Protein AF-A0A538P2D7-F1 (afdb_monomer_lite)

Sequence (102 aa):
MKDLTQGSVTRHLLHMSAFLAASMVVQTLYLLADLYWVGRLGKEAIAAVGLAGNMTMIVLALTQMLAVGTTTLISQAAGRKDQSRAELVFNQSFASALSHSQ

Radius of gyration: 20.5 Å; chains: 1; bounding box: 47×25×53 Å

Foldseek 3Di:
DDDCPPDPVVVVVVVVVVVVVVVVVVVVVVVVVVLVVQCVVDPVSNVVVVVVVVVVVVVVVVVVCLVVVLVVVLVVCVVVVVVVVNVVSVVVSVVVVVVVVD

Secondary structure (DSSP, 8-state):
---TTSS-HHHHHHHHHHHHHHHHHHHHHHHHHHHHHHHTT-HHHHHHHHHHHHHHHHHHHHHHHHHHHHHHHHHHHHHTT-HHHHHHHHHHHHHHHHHT--

Structure (mmCIF, N/CA/C/O backbone):
data_AF-A0A538P2D7-F1
#
_entry.id   AF-A0A538P2D7-F1
#
loop_
_atom_site.group_PDB
_atom_site.id
_atom_site.type_symbol
_atom_site.label_atom_id
_atom_site.label_alt_id
_atom_site.label_comp_id
_atom_site.label_asym_id
_atom_site.label_entity_id
_atom_site.label_seq_id
_atom_site.pdbx_PDB_ins_code
_atom_site.Cartn_x
_atom_site.Cartn_y
_atom_site.Cartn_z
_atom_site.occupancy
_atom_site.B_iso_or_equiv
_atom_site.auth_seq_id
_atom_site.auth_comp_id
_atom_site.auth_asym_id
_atom_site.auth_atom_id
_atom_site.pdbx_PDB_model_num
ATOM 1 N N . MET A 1 1 ? 10.610 -16.823 -28.458 1.00 45.47 1 MET A N 1
ATOM 2 C CA . MET A 1 1 ? 9.916 -15.645 -27.893 1.00 45.47 1 MET A CA 1
ATOM 3 C C . MET A 1 1 ? 8.536 -15.618 -28.526 1.00 45.47 1 MET A C 1
ATOM 5 O O . MET A 1 1 ? 8.460 -15.674 -29.744 1.00 45.47 1 MET A O 1
ATOM 9 N N . LYS A 1 2 ? 7.475 -15.744 -27.723 1.00 42.47 2 LYS A N 1
ATOM 10 C CA . LYS A 1 2 ? 6.100 -15.948 -28.206 1.00 42.47 2 LYS A CA 1
ATOM 11 C C . LYS A 1 2 ? 5.559 -14.597 -28.678 1.00 42.47 2 LYS A C 1
ATOM 13 O O . LYS A 1 2 ? 5.530 -13.660 -27.888 1.00 42.47 2 LYS A O 1
ATOM 18 N N . ASP A 1 3 ? 5.226 -14.502 -29.957 1.00 44.72 3 ASP A N 1
ATOM 19 C CA . ASP A 1 3 ? 4.760 -13.276 -30.598 1.00 44.72 3 ASP A CA 1
ATOM 20 C C . ASP A 1 3 ? 3.378 -12.885 -30.047 1.00 44.72 3 ASP A C 1
ATOM 22 O O . ASP A 1 3 ? 2.431 -13.671 -30.098 1.00 44.72 3 ASP A O 1
ATOM 26 N N . LEU A 1 4 ? 3.282 -11.698 -29.446 1.00 55.22 4 LEU A N 1
ATOM 27 C CA . LEU A 1 4 ? 2.094 -11.209 -28.734 1.00 55.22 4 LEU A CA 1
ATOM 28 C C . LEU A 1 4 ? 1.101 -10.486 -29.661 1.00 55.22 4 LEU A C 1
ATOM 30 O O . LEU A 1 4 ? 0.123 -9.922 -29.180 1.00 55.22 4 LEU A O 1
ATOM 34 N N . THR A 1 5 ? 1.334 -10.498 -30.977 1.00 58.69 5 THR A N 1
ATOM 35 C CA . THR A 1 5 ? 0.472 -9.841 -31.979 1.00 58.69 5 THR A CA 1
ATOM 36 C C . THR A 1 5 ? -0.433 -10.797 -32.762 1.00 58.69 5 THR A C 1
ATOM 38 O O . THR A 1 5 ? -1.295 -10.346 -33.513 1.00 58.69 5 THR A O 1
ATOM 41 N N . GLN A 1 6 ? -0.302 -12.112 -32.566 1.00 47.19 6 GLN A N 1
ATOM 42 C CA . GLN A 1 6 ? -1.080 -13.135 -33.276 1.00 47.19 6 GLN A CA 1
ATOM 43 C C . GLN A 1 6 ? -1.825 -14.023 -32.260 1.00 47.19 6 GLN A C 1
ATOM 45 O O . GLN A 1 6 ? -1.312 -15.033 -31.784 1.00 47.19 6 GLN A O 1
ATOM 50 N N . GLY A 1 7 ? -3.039 -13.607 -31.882 1.00 60.81 7 GLY A N 1
ATOM 51 C CA . GLY A 1 7 ? -3.921 -14.286 -30.916 1.00 60.81 7 GLY A CA 1
ATOM 52 C C . GLY A 1 7 ? -4.710 -13.284 -30.066 1.00 60.81 7 GLY A C 1
ATOM 53 O O . GLY A 1 7 ? -4.302 -12.134 -29.964 1.00 60.81 7 GLY A O 1
ATOM 54 N N . SER A 1 8 ? -5.854 -13.669 -29.477 1.00 60.16 8 SER A N 1
ATOM 55 C CA . SER A 1 8 ? -6.778 -12.733 -28.802 1.00 60.16 8 SER A CA 1
ATOM 56 C C . SER A 1 8 ? -6.187 -12.120 -27.519 1.00 60.16 8 SER A C 1
ATOM 58 O O . SER A 1 8 ? -6.537 -12.523 -26.403 1.00 60.16 8 SER A O 1
ATOM 60 N N . VAL A 1 9 ? -5.310 -11.127 -27.674 1.00 64.88 9 VAL A N 1
ATOM 61 C CA . VAL A 1 9 ? -4.757 -10.274 -26.611 1.00 64.88 9 VAL A CA 1
ATOM 62 C C . VAL A 1 9 ? -5.882 -9.783 -25.709 1.00 64.88 9 VAL A C 1
ATOM 64 O O . VAL A 1 9 ? -5.789 -9.886 -24.491 1.00 64.88 9 VAL A O 1
ATOM 67 N N . THR A 1 10 ? -7.002 -9.384 -26.312 1.00 69.19 10 THR A N 1
ATOM 68 C CA . THR A 1 10 ? -8.222 -8.943 -25.636 1.00 69.19 10 THR A CA 1
ATOM 69 C C . THR A 1 10 ? -8.746 -9.948 -24.618 1.00 69.19 10 THR A C 1
ATOM 71 O O . THR A 1 10 ? -9.095 -9.531 -23.524 1.00 69.19 10 THR A O 1
ATOM 74 N N . ARG A 1 11 ? -8.760 -11.260 -24.897 1.00 71.00 11 ARG A N 1
ATOM 75 C CA . ARG A 1 11 ? -9.276 -12.264 -23.943 1.00 71.00 11 ARG A CA 1
ATOM 76 C C . ARG A 1 11 ? -8.348 -12.449 -22.742 1.00 71.00 11 ARG A C 1
ATOM 78 O O . ARG A 1 11 ? -8.825 -12.641 -21.627 1.00 71.00 11 ARG A O 1
ATOM 85 N N . HIS A 1 12 ? -7.037 -12.405 -22.970 1.00 72.81 12 HIS A N 1
ATOM 86 C CA . HIS A 1 12 ? -6.050 -12.559 -21.902 1.00 72.81 12 HIS A CA 1
ATOM 87 C C . HIS A 1 12 ? -6.010 -11.317 -21.007 1.00 72.81 12 HIS A C 1
ATOM 89 O O . HIS A 1 12 ? -6.041 -11.440 -19.785 1.00 72.81 12 HIS A O 1
ATOM 95 N N . LEU A 1 13 ? -6.060 -10.129 -21.619 1.00 79.44 13 LEU A N 1
ATOM 96 C CA . LEU A 1 13 ? -6.217 -8.858 -20.916 1.00 79.44 13 LEU A CA 1
ATOM 97 C C . LEU A 1 13 ? -7.513 -8.831 -20.107 1.00 79.44 13 LEU A C 1
ATOM 99 O O . LEU A 1 13 ? -7.464 -8.529 -18.923 1.00 79.44 13 LEU A O 1
ATOM 103 N N . LEU A 1 14 ? -8.650 -9.227 -20.694 1.00 82.25 14 LEU A N 1
ATOM 104 C CA . LEU A 1 14 ? -9.932 -9.226 -19.985 1.00 82.25 14 LEU A CA 1
ATOM 105 C C . LEU A 1 14 ? -9.918 -10.166 -18.775 1.00 82.25 14 LEU A C 1
ATOM 107 O O . LEU A 1 14 ? -10.422 -9.802 -17.719 1.00 82.25 14 LEU A O 1
ATOM 111 N N . HIS A 1 15 ? -9.323 -11.357 -18.906 1.00 85.19 15 HIS A N 1
ATOM 112 C CA . HIS A 1 15 ? -9.196 -12.299 -17.792 1.00 85.19 15 HIS A CA 1
ATOM 113 C C . HIS A 1 15 ? -8.302 -11.730 -16.684 1.00 85.19 15 HIS A C 1
ATOM 115 O O . HIS A 1 15 ? -8.678 -11.769 -15.515 1.00 85.19 15 HIS A O 1
ATOM 121 N N . MET A 1 16 ? -7.138 -11.177 -17.036 1.00 85.31 16 MET A N 1
ATOM 122 C CA . MET A 1 16 ? -6.212 -10.578 -16.069 1.00 85.31 16 MET A CA 1
ATOM 123 C C . MET A 1 16 ? -6.841 -9.374 -15.362 1.00 85.31 16 MET A C 1
ATOM 125 O O . MET A 1 16 ? -6.791 -9.286 -14.139 1.00 85.31 16 MET A O 1
ATOM 129 N N . SER A 1 17 ? -7.488 -8.478 -16.107 1.00 85.31 17 SER A N 1
ATOM 130 C CA . SER A 1 17 ? -8.199 -7.328 -15.550 1.00 85.31 17 SER A CA 1
ATOM 131 C C . SER A 1 17 ? -9.369 -7.755 -14.667 1.00 85.31 17 SER A C 1
ATOM 133 O O . SER A 1 17 ? -9.548 -7.181 -13.599 1.00 85.31 17 SER A O 1
ATOM 135 N N . ALA A 1 18 ? -10.131 -8.780 -15.059 1.00 89.94 18 ALA A N 1
ATOM 136 C CA . ALA A 1 18 ? -11.209 -9.324 -14.234 1.00 89.94 18 ALA A CA 1
ATOM 137 C C . ALA A 1 18 ? -10.673 -9.937 -12.932 1.00 89.94 18 ALA A C 1
ATOM 139 O O . ALA A 1 18 ? -11.243 -9.708 -11.868 1.00 89.94 18 ALA A O 1
ATOM 140 N N . PHE A 1 19 ? -9.554 -10.661 -12.995 1.00 90.69 19 PHE A N 1
ATOM 141 C CA . PHE A 1 19 ? -8.895 -11.214 -11.813 1.00 90.69 19 PHE A CA 1
ATOM 142 C C . PHE A 1 19 ? -8.385 -10.111 -10.871 1.00 90.69 1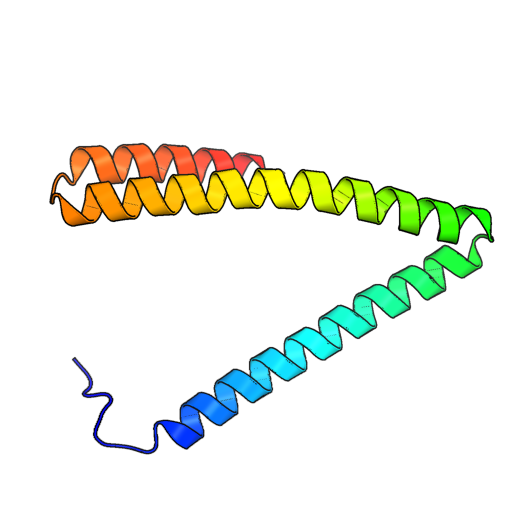9 PHE A C 1
ATOM 144 O O . PHE A 1 19 ? -8.631 -10.162 -9.667 1.00 90.69 19 PHE A O 1
ATOM 151 N N . LEU A 1 20 ? -7.743 -9.072 -11.413 1.00 91.56 20 LEU A N 1
ATOM 152 C CA . LEU A 1 20 ? -7.300 -7.908 -10.639 1.00 91.56 20 LEU A CA 1
ATOM 153 C C . LEU A 1 20 ? -8.480 -7.160 -10.008 1.00 91.56 20 LEU A C 1
ATOM 155 O O . LEU A 1 20 ? -8.425 -6.802 -8.832 1.00 91.56 20 LEU A O 1
ATOM 159 N N . ALA A 1 21 ? -9.568 -6.970 -10.757 1.00 92.50 21 ALA A N 1
ATOM 160 C CA . ALA A 1 21 ? -10.783 -6.346 -10.247 1.00 92.50 21 ALA A CA 1
ATOM 161 C C . ALA A 1 21 ? -11.397 -7.169 -9.104 1.00 92.50 21 ALA A C 1
ATOM 163 O O . ALA A 1 21 ? -11.739 -6.611 -8.063 1.00 92.50 21 ALA A O 1
ATOM 164 N N . ALA A 1 22 ? -11.468 -8.495 -9.248 1.00 93.50 22 ALA A N 1
ATOM 165 C CA . ALA A 1 22 ? -11.929 -9.379 -8.181 1.00 93.50 22 ALA A CA 1
ATOM 166 C C . ALA A 1 22 ? -11.041 -9.270 -6.930 1.00 93.50 22 ALA A C 1
ATOM 168 O O . ALA A 1 22 ? -11.555 -9.153 -5.819 1.00 93.50 22 ALA A O 1
ATOM 169 N N . SER A 1 23 ? -9.717 -9.220 -7.103 1.00 93.31 23 SER A N 1
ATOM 170 C CA . SER A 1 23 ? -8.780 -9.015 -5.994 1.00 93.31 23 SER A CA 1
ATOM 171 C C . SER A 1 23 ? -9.014 -7.683 -5.272 1.00 93.31 23 SER A C 1
ATOM 173 O O . SER A 1 23 ? -8.974 -7.642 -4.044 1.00 93.31 23 SER A O 1
ATOM 175 N N . MET A 1 24 ? -9.287 -6.601 -6.006 1.00 93.75 24 MET A N 1
ATOM 176 C CA . MET A 1 24 ? -9.584 -5.284 -5.424 1.00 93.75 24 MET A CA 1
ATOM 177 C C . MET A 1 24 ? -10.902 -5.282 -4.640 1.00 93.75 24 MET A C 1
ATOM 179 O O . MET A 1 24 ? -10.991 -4.670 -3.574 1.00 93.75 24 MET A O 1
ATOM 183 N N . VAL A 1 25 ? -11.917 -6.000 -5.132 1.00 94.75 25 VAL A N 1
ATOM 184 C CA . VAL A 1 25 ? -13.195 -6.174 -4.425 1.00 94.75 25 VAL A CA 1
ATOM 185 C C . VAL A 1 25 ? -12.981 -6.919 -3.110 1.00 94.75 25 VAL A C 1
ATOM 187 O O . VAL A 1 25 ? -13.428 -6.448 -2.067 1.00 94.75 25 VAL A O 1
ATOM 190 N N . VAL A 1 26 ? -12.252 -8.039 -3.132 1.00 93.88 26 VAL A N 1
ATOM 191 C CA . VAL A 1 26 ? -11.940 -8.809 -1.916 1.00 93.88 26 VAL A CA 1
ATOM 192 C C . VAL A 1 26 ? -11.133 -7.970 -0.923 1.00 93.88 26 VAL A C 1
ATOM 194 O O . VAL A 1 26 ? -11.458 -7.957 0.262 1.00 93.88 26 VAL A O 1
ATOM 197 N N . GLN A 1 27 ? -10.135 -7.215 -1.393 1.00 91.06 27 GLN A N 1
ATOM 198 C CA . GLN A 1 27 ? -9.350 -6.311 -0.546 1.00 91.06 27 GLN A CA 1
ATOM 199 C C . GLN A 1 27 ? -10.227 -5.238 0.117 1.00 91.06 27 GLN A C 1
ATOM 201 O O . GLN A 1 27 ? -10.084 -4.963 1.306 1.00 91.06 27 GLN A O 1
ATOM 206 N N . THR A 1 28 ? -11.163 -4.655 -0.631 1.00 89.50 28 THR A N 1
ATOM 207 C CA . THR A 1 28 ? -12.078 -3.633 -0.104 1.00 89.50 28 THR A CA 1
ATOM 208 C C . THR A 1 28 ? -13.040 -4.225 0.925 1.00 89.50 28 THR A C 1
ATOM 210 O O . THR A 1 28 ? -13.259 -3.635 1.981 1.00 89.50 28 THR A O 1
ATOM 213 N N . LEU A 1 29 ? -13.585 -5.415 0.657 1.00 90.62 29 LEU A N 1
ATOM 214 C CA . LEU A 1 29 ? -14.440 -6.134 1.603 1.00 90.62 29 LEU A CA 1
ATOM 215 C C . LEU A 1 29 ? -13.694 -6.489 2.891 1.00 90.62 29 LEU A C 1
ATOM 217 O O . LEU A 1 29 ? -14.277 -6.394 3.967 1.00 90.62 29 LEU A O 1
ATOM 221 N N . TYR A 1 30 ? -12.414 -6.850 2.791 1.00 88.25 30 TYR A N 1
ATOM 222 C CA . TYR A 1 30 ? -11.569 -7.104 3.954 1.00 88.25 30 TYR A CA 1
ATOM 223 C C . TYR A 1 30 ? -11.419 -5.852 4.826 1.00 88.25 30 TYR A C 1
ATOM 225 O O . TYR A 1 30 ? -11.654 -5.919 6.028 1.00 88.25 30 TYR A O 1
ATOM 233 N N . LEU A 1 31 ? -11.123 -4.696 4.221 1.00 83.44 31 LEU A N 1
ATOM 234 C CA . LEU A 1 31 ? -11.036 -3.418 4.940 1.00 83.44 31 LEU A CA 1
ATOM 235 C C . LEU A 1 31 ? -12.367 -3.030 5.599 1.00 83.44 31 LEU A C 1
ATOM 237 O O . LEU A 1 31 ? -12.382 -2.553 6.731 1.00 83.44 31 LEU A O 1
ATOM 241 N N . LEU A 1 32 ? -13.492 -3.249 4.913 1.00 83.38 32 LEU A N 1
ATOM 242 C CA . LEU A 1 32 ? -14.821 -2.989 5.471 1.00 83.38 32 LEU A CA 1
ATOM 243 C C . LEU A 1 32 ? -15.162 -3.936 6.622 1.00 83.38 32 LEU A C 1
ATOM 245 O O . LEU A 1 32 ? -15.752 -3.501 7.608 1.00 83.38 32 LEU A O 1
ATOM 249 N N . ALA A 1 33 ? -14.802 -5.215 6.508 1.00 84.75 33 ALA A N 1
ATOM 250 C CA . ALA A 1 33 ? -14.980 -6.178 7.582 1.00 84.75 33 ALA A CA 1
ATOM 251 C C . ALA A 1 33 ? -14.140 -5.778 8.800 1.00 84.75 33 ALA A C 1
ATOM 253 O O . ALA A 1 33 ? -14.688 -5.686 9.895 1.00 84.75 33 ALA A O 1
ATOM 254 N N . ASP A 1 34 ? -12.858 -5.465 8.614 1.00 82.94 34 ASP A N 1
ATOM 255 C CA . ASP A 1 34 ? -11.976 -4.999 9.688 1.00 82.94 34 ASP A CA 1
ATOM 256 C C . ASP A 1 34 ? -12.553 -3.752 10.375 1.00 82.94 34 ASP A C 1
ATOM 258 O O . ASP A 1 34 ? -12.759 -3.738 11.587 1.00 82.94 34 ASP A O 1
ATOM 262 N N . LEU A 1 35 ? -12.979 -2.756 9.591 1.00 78.56 35 LEU A N 1
ATOM 263 C CA . LEU A 1 35 ? -13.616 -1.551 10.118 1.00 78.56 35 LEU A CA 1
ATOM 264 C C . LEU A 1 35 ? -14.937 -1.842 10.848 1.00 78.56 35 LEU A C 1
ATOM 266 O O . LEU A 1 35 ? -15.245 -1.183 11.839 1.00 78.56 35 LEU A O 1
ATOM 270 N N . TYR A 1 36 ? -15.719 -2.820 10.391 1.00 80.31 36 TYR A N 1
ATOM 271 C CA . TYR A 1 36 ? -16.953 -3.242 11.056 1.00 80.31 36 TYR A CA 1
ATOM 272 C C . TYR A 1 36 ? -16.672 -3.878 12.424 1.00 80.31 36 TYR A C 1
ATOM 274 O O . TYR A 1 36 ? -17.320 -3.529 13.415 1.00 80.31 36 TYR A O 1
ATOM 282 N N . TRP A 1 37 ? -15.691 -4.780 12.501 1.00 79.38 37 TRP A N 1
ATOM 283 C CA . TRP A 1 37 ? -15.283 -5.416 13.756 1.00 79.38 37 TRP A CA 1
ATOM 284 C C . TRP A 1 37 ? -14.658 -4.407 14.720 1.00 79.38 37 TRP A C 1
ATOM 286 O O . TRP A 1 37 ? -15.043 -4.359 15.890 1.00 79.38 37 TRP A O 1
ATOM 296 N N . VAL A 1 38 ? -13.768 -3.547 14.224 1.00 74.81 38 VAL A N 1
ATOM 297 C CA . VAL A 1 38 ? -13.124 -2.501 15.022 1.00 74.81 38 VAL A CA 1
ATOM 298 C C . VAL A 1 38 ? -14.137 -1.450 15.474 1.00 74.81 38 VAL A C 1
ATOM 300 O O . VAL A 1 38 ? -14.135 -1.045 16.633 1.00 74.81 38 VAL A O 1
ATOM 303 N N . GLY A 1 39 ? -15.082 -1.063 14.618 1.0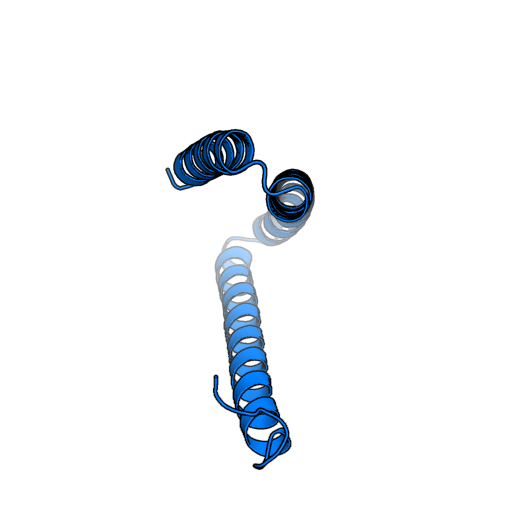0 71.44 39 GLY A N 1
ATOM 304 C CA . GLY A 1 39 ? -16.130 -0.106 14.967 1.00 71.44 39 GLY A CA 1
ATOM 305 C C . GLY A 1 39 ? -17.102 -0.608 16.035 1.00 71.44 39 GLY A C 1
ATOM 306 O O . GLY A 1 39 ? -17.673 0.195 16.776 1.00 71.44 39 GLY A O 1
ATOM 307 N N . ARG A 1 40 ? -17.242 -1.930 16.185 1.00 68.25 40 ARG A N 1
ATOM 308 C CA . ARG A 1 40 ? -18.047 -2.543 17.252 1.00 68.25 40 ARG A CA 1
ATOM 309 C C . ARG A 1 40 ? -17.420 -2.384 18.645 1.00 68.25 40 ARG A C 1
ATOM 311 O O . ARG A 1 40 ? -18.144 -2.504 19.629 1.00 68.25 40 ARG A O 1
ATOM 318 N N . LEU A 1 41 ? -16.123 -2.073 18.735 1.00 65.88 41 LEU A N 1
ATOM 319 C CA . LEU A 1 41 ? -15.420 -1.788 19.995 1.00 65.88 41 LEU A CA 1
ATOM 320 C C . LEU A 1 41 ? -15.696 -0.366 20.524 1.00 65.88 41 LEU A C 1
A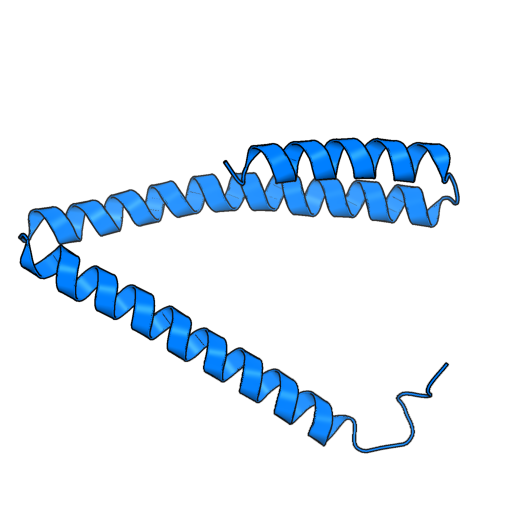TOM 322 O O . LEU A 1 41 ? -15.435 -0.097 21.693 1.00 65.88 41 LEU A O 1
ATOM 326 N N . GLY A 1 42 ? -16.260 0.533 19.705 1.00 69.44 42 GLY A N 1
ATOM 327 C CA . GLY A 1 42 ? -16.700 1.869 20.123 1.00 69.44 42 GLY A CA 1
ATOM 328 C C . GLY A 1 42 ? -16.446 2.962 19.080 1.00 69.44 42 GLY A C 1
ATOM 329 O O . GLY A 1 42 ? -15.665 2.796 18.147 1.00 69.44 42 GLY A O 1
ATOM 330 N N . LYS A 1 43 ? -17.082 4.131 19.255 1.00 67.75 43 LYS A N 1
ATOM 331 C CA . LYS A 1 43 ? -16.898 5.298 18.361 1.00 67.75 43 LYS A CA 1
ATOM 332 C C . LYS A 1 43 ? -15.446 5.790 18.316 1.00 67.75 43 LYS A C 1
ATOM 334 O O . LYS A 1 43 ? -14.995 6.261 17.276 1.00 67.75 43 LYS A O 1
ATOM 339 N N . GLU A 1 44 ? -14.716 5.642 19.420 1.00 68.50 44 GLU A N 1
ATOM 340 C CA . GLU A 1 44 ? -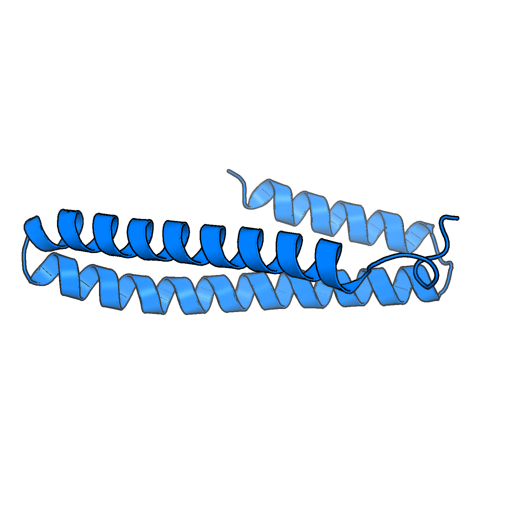13.288 5.966 19.502 1.00 68.50 44 GLU A CA 1
ATOM 341 C C . GLU A 1 44 ? -12.436 5.054 18.609 1.00 68.50 44 GLU A C 1
ATOM 343 O O . GLU A 1 44 ? -11.477 5.523 18.005 1.00 68.50 44 GLU A O 1
ATOM 348 N N . ALA A 1 45 ? -12.821 3.785 18.434 1.00 67.69 45 ALA A N 1
ATOM 349 C CA . ALA A 1 45 ? -12.091 2.836 17.598 1.00 67.69 45 ALA A CA 1
ATOM 350 C C . ALA A 1 45 ? -12.188 3.185 16.101 1.00 67.69 45 ALA A C 1
ATOM 352 O O . ALA A 1 45 ? -11.203 3.081 15.378 1.00 67.69 45 ALA A O 1
ATOM 353 N N . ILE A 1 46 ? -13.334 3.695 15.635 1.00 68.06 46 ILE A N 1
ATOM 354 C CA . ILE A 1 46 ? -13.489 4.184 14.250 1.00 68.06 46 ILE A CA 1
ATOM 355 C C . ILE A 1 46 ? -12.621 5.429 14.015 1.00 68.06 46 ILE A C 1
ATOM 357 O O . ILE A 1 46 ? -11.951 5.537 12.987 1.00 68.06 46 ILE A O 1
ATOM 361 N N . ALA A 1 47 ? -12.595 6.357 14.979 1.00 71.50 47 ALA A N 1
ATOM 362 C CA . ALA A 1 47 ? -11.728 7.534 14.918 1.00 71.50 47 ALA A CA 1
ATOM 363 C C . ALA A 1 47 ? -10.237 7.143 14.931 1.00 71.50 47 ALA A C 1
ATOM 365 O O . ALA A 1 47 ? -9.447 7.709 14.173 1.00 71.50 47 ALA A O 1
ATOM 366 N N . ALA A 1 48 ? -9.868 6.131 15.723 1.00 69.12 48 ALA A N 1
ATOM 367 C CA . ALA A 1 48 ? -8.520 5.575 15.759 1.00 69.12 48 ALA A CA 1
ATOM 368 C C . ALA A 1 48 ? -8.117 4.922 14.427 1.00 69.12 48 ALA A C 1
ATOM 370 O O . ALA A 1 48 ? -7.004 5.161 13.968 1.00 69.12 48 ALA A O 1
ATOM 371 N N . VAL A 1 49 ? -9.009 4.178 13.756 1.00 73.69 49 VAL A N 1
ATOM 372 C CA . VAL A 1 49 ? -8.733 3.615 12.416 1.00 73.69 49 VAL A CA 1
ATOM 373 C C . VAL A 1 49 ? -8.544 4.718 11.375 1.00 73.69 49 VAL A C 1
ATOM 375 O O . VAL A 1 49 ? -7.645 4.626 10.542 1.00 73.69 49 VAL A O 1
ATOM 378 N N . GLY A 1 50 ? -9.326 5.799 11.441 1.00 75.56 50 GLY A N 1
ATOM 379 C CA . GLY A 1 50 ? -9.127 6.964 10.573 1.00 75.56 50 GLY A CA 1
ATOM 380 C C . GLY A 1 50 ? -7.764 7.638 10.781 1.00 75.56 50 GLY A C 1
ATOM 381 O O . GLY A 1 50 ? -7.086 7.991 9.811 1.00 75.56 50 GLY A O 1
ATOM 382 N N . LEU A 1 51 ? -7.324 7.781 12.036 1.00 75.19 51 LEU A N 1
ATOM 383 C CA . LEU A 1 51 ? -6.000 8.321 12.361 1.00 75.19 51 LEU A CA 1
ATOM 384 C C . LEU A 1 51 ? -4.876 7.369 11.917 1.00 75.19 51 LEU A C 1
ATOM 386 O O . LEU A 1 51 ? -3.903 7.802 11.299 1.00 75.19 51 LEU A O 1
ATOM 390 N N . ALA A 1 52 ? -5.040 6.069 12.176 1.00 75.44 52 ALA A N 1
ATOM 391 C CA . ALA A 1 52 ? -4.107 5.027 11.765 1.00 75.44 52 ALA A CA 1
ATOM 392 C C . ALA A 1 52 ? -3.966 4.975 10.241 1.00 75.44 52 ALA A C 1
ATOM 394 O O . ALA A 1 52 ? -2.847 4.922 9.748 1.00 75.44 52 ALA A O 1
ATOM 395 N N . GLY A 1 53 ? -5.065 5.100 9.490 1.00 79.38 53 GLY A N 1
ATOM 396 C CA . GLY A 1 53 ? -5.047 5.139 8.027 1.00 79.38 53 GLY A CA 1
ATOM 397 C C . GLY A 1 53 ? -4.213 6.295 7.466 1.00 79.38 53 GLY A C 1
ATOM 398 O O . GLY A 1 53 ? -3.446 6.099 6.524 1.00 79.38 53 GLY A O 1
ATOM 399 N N . ASN A 1 54 ? -4.282 7.481 8.083 1.00 81.56 54 ASN A N 1
ATOM 400 C CA . ASN A 1 54 ? -3.408 8.602 7.717 1.00 81.56 54 ASN A CA 1
ATOM 401 C C . ASN A 1 54 ? -1.931 8.278 7.986 1.00 81.56 54 ASN A C 1
ATOM 403 O O . ASN A 1 54 ? -1.070 8.551 7.149 1.00 81.56 54 ASN A O 1
ATOM 407 N N . MET A 1 55 ? -1.631 7.648 9.124 1.00 80.81 55 MET A N 1
ATOM 408 C CA . MET A 1 55 ? -0.270 7.230 9.468 1.00 80.81 55 MET A CA 1
ATOM 409 C C . MET A 1 55 ? 0.256 6.153 8.505 1.00 80.81 55 MET A C 1
ATOM 411 O O . MET A 1 55 ? 1.384 6.253 8.019 1.00 80.81 55 MET A O 1
ATOM 415 N N . THR A 1 56 ? -0.579 5.175 8.145 1.00 83.25 56 THR A N 1
ATOM 416 C CA . THR A 1 56 ? -0.279 4.159 7.130 1.00 83.25 56 THR A CA 1
ATOM 417 C C . THR A 1 56 ? -0.009 4.796 5.773 1.00 83.25 56 THR A C 1
ATOM 419 O O . THR A 1 56 ? 0.903 4.351 5.085 1.00 83.25 56 THR A O 1
ATOM 422 N N . MET A 1 57 ? -0.725 5.860 5.391 1.00 84.25 57 MET A N 1
ATOM 423 C CA . MET A 1 57 ? -0.477 6.559 4.126 1.00 84.25 57 MET A CA 1
ATOM 424 C C . MET A 1 57 ? 0.926 7.177 4.075 1.00 84.25 57 MET A C 1
ATOM 426 O O . MET A 1 57 ? 1.593 7.088 3.045 1.00 84.25 57 MET A O 1
ATOM 430 N N . ILE A 1 58 ? 1.404 7.748 5.186 1.00 86.81 58 ILE A N 1
ATOM 431 C CA . ILE A 1 58 ? 2.761 8.309 5.284 1.00 86.81 58 ILE A CA 1
ATOM 432 C C . ILE A 1 58 ? 3.811 7.200 5.162 1.00 86.81 58 ILE A C 1
ATOM 434 O O . ILE A 1 58 ? 4.742 7.318 4.365 1.00 86.81 58 ILE A O 1
ATOM 438 N N . VAL A 1 59 ? 3.649 6.107 5.913 1.00 84.25 59 VAL A N 1
ATOM 439 C CA . VAL A 1 59 ? 4.567 4.957 5.852 1.00 84.25 59 VAL A CA 1
ATOM 440 C C . VAL A 1 59 ? 4.582 4.361 4.446 1.00 84.25 59 VAL A C 1
ATOM 442 O O . VAL A 1 59 ? 5.648 4.146 3.874 1.00 84.25 59 VAL A O 1
ATOM 445 N N . LEU A 1 60 ? 3.408 4.171 3.845 1.00 85.81 60 LEU A N 1
ATOM 446 C CA . LEU A 1 60 ? 3.265 3.646 2.494 1.00 85.81 60 LEU A CA 1
ATOM 447 C C . LEU A 1 60 ? 3.938 4.558 1.459 1.00 85.81 60 LEU A C 1
ATOM 449 O O . LEU A 1 60 ? 4.598 4.052 0.554 1.00 85.81 60 LEU A O 1
ATOM 453 N N . ALA A 1 61 ? 3.807 5.880 1.589 1.00 84.88 61 ALA A N 1
ATOM 454 C CA . ALA A 1 61 ? 4.458 6.838 0.699 1.00 84.88 61 ALA A CA 1
ATOM 455 C C . ALA A 1 61 ? 5.990 6.753 0.787 1.00 84.88 61 ALA A C 1
ATOM 457 O O . ALA A 1 61 ? 6.662 6.760 -0.245 1.00 84.88 61 ALA A O 1
ATOM 458 N N . LEU A 1 62 ? 6.546 6.615 1.995 1.00 84.75 62 LEU A N 1
ATOM 459 C CA . LEU A 1 62 ? 7.987 6.431 2.197 1.00 84.75 62 LEU A CA 1
ATOM 460 C C . LEU A 1 62 ? 8.473 5.104 1.604 1.00 84.75 62 LEU A C 1
ATOM 462 O O . LEU A 1 62 ? 9.456 5.082 0.862 1.00 84.75 62 LEU A O 1
ATOM 466 N N . THR A 1 63 ? 7.758 4.010 1.862 1.00 81.56 63 THR A N 1
ATOM 467 C CA . THR A 1 63 ? 8.091 2.696 1.300 1.00 81.56 63 THR A CA 1
ATOM 468 C C . THR A 1 63 ? 8.006 2.708 -0.226 1.00 81.56 63 THR A C 1
ATOM 470 O O . THR A 1 63 ? 8.904 2.195 -0.891 1.00 81.56 63 THR A O 1
ATOM 473 N N . GLN A 1 64 ? 6.983 3.344 -0.809 1.00 82.19 64 GLN A 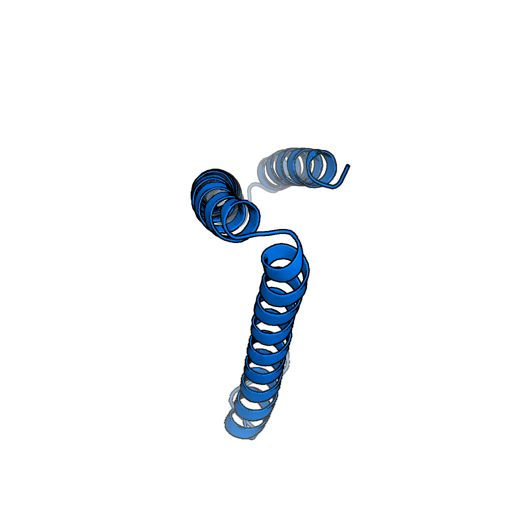N 1
ATOM 474 C CA . GLN A 1 64 ? 6.868 3.506 -2.262 1.00 82.19 64 GLN A CA 1
ATOM 475 C C . GLN A 1 64 ? 7.995 4.369 -2.833 1.00 82.19 64 GLN A C 1
ATOM 477 O O . GLN A 1 64 ? 8.558 4.016 -3.867 1.00 82.19 64 GLN A O 1
ATOM 482 N N . MET A 1 65 ? 8.366 5.461 -2.161 1.00 84.50 65 MET A N 1
ATOM 483 C CA . MET A 1 65 ? 9.484 6.309 -2.578 1.00 84.50 65 MET A CA 1
ATOM 484 C C . MET A 1 65 ? 10.787 5.506 -2.648 1.00 84.50 65 MET A C 1
ATOM 486 O O . MET A 1 65 ? 11.494 5.567 -3.656 1.00 84.50 65 MET A O 1
ATOM 490 N N . LEU A 1 66 ? 11.078 4.709 -1.618 1.00 79.62 66 LEU A N 1
ATOM 491 C CA . LEU A 1 66 ? 12.253 3.841 -1.598 1.00 79.62 66 LEU A CA 1
ATOM 492 C C . LEU A 1 66 ? 12.167 2.752 -2.672 1.00 79.62 66 LEU A C 1
ATOM 494 O O . LEU A 1 66 ? 13.129 2.564 -3.415 1.00 79.62 66 LEU A O 1
ATOM 498 N N . ALA A 1 67 ? 11.027 2.075 -2.809 1.00 75.38 67 ALA A N 1
ATOM 499 C CA . ALA A 1 67 ? 10.845 0.997 -3.780 1.00 75.38 67 ALA A CA 1
ATOM 500 C C . ALA A 1 67 ? 10.988 1.488 -5.231 1.00 75.38 67 ALA A C 1
ATOM 502 O O . ALA A 1 67 ? 11.724 0.897 -6.026 1.00 75.38 67 ALA A O 1
ATOM 503 N N . VAL A 1 68 ? 10.334 2.599 -5.580 1.00 80.88 68 VAL A N 1
ATOM 504 C CA . VAL A 1 68 ? 10.393 3.191 -6.925 1.00 80.88 68 VAL A CA 1
ATOM 505 C C . VAL A 1 68 ? 11.769 3.800 -7.194 1.00 80.88 68 VAL A C 1
ATOM 507 O O . VAL A 1 68 ? 12.325 3.586 -8.274 1.00 80.88 68 VAL A O 1
ATOM 510 N N . GLY A 1 69 ? 12.362 4.502 -6.222 1.00 78.88 69 GLY A N 1
ATOM 511 C CA . GLY A 1 69 ? 13.710 5.066 -6.352 1.00 78.88 69 GLY A CA 1
ATOM 512 C C . GLY A 1 69 ? 14.764 3.984 -6.585 1.00 78.88 69 GLY A C 1
ATOM 513 O O . GLY A 1 69 ? 15.589 4.085 -7.493 1.00 78.88 69 GLY A O 1
ATOM 514 N N . THR A 1 70 ? 14.662 2.888 -5.845 1.00 73.56 70 THR A N 1
ATOM 515 C CA . THR A 1 70 ? 15.533 1.721 -5.983 1.00 73.56 70 THR A CA 1
ATOM 516 C C . THR A 1 70 ? 15.336 1.014 -7.324 1.00 73.56 70 THR A C 1
ATOM 518 O O . THR A 1 70 ? 16.307 0.757 -8.034 1.00 73.56 70 THR A O 1
ATOM 521 N N . THR A 1 71 ? 14.087 0.780 -7.736 1.00 75.12 71 THR A N 1
ATOM 522 C CA . THR A 1 71 ? 13.772 0.189 -9.050 1.00 75.12 71 THR A CA 1
ATOM 523 C C . THR A 1 71 ? 14.301 1.058 -10.192 1.00 75.12 71 THR A C 1
ATOM 525 O O . THR A 1 71 ? 14.819 0.541 -11.180 1.00 75.12 71 THR A O 1
ATOM 528 N N . THR A 1 72 ? 14.249 2.383 -10.040 1.00 76.62 72 THR A N 1
ATOM 529 C CA . THR A 1 72 ? 14.803 3.337 -11.010 1.00 76.62 72 THR A CA 1
ATOM 530 C C . THR A 1 72 ? 16.323 3.219 -11.099 1.00 76.62 72 THR A C 1
ATOM 532 O O . THR A 1 72 ? 16.864 3.145 -12.202 1.00 76.62 72 THR A O 1
ATOM 535 N N . LEU A 1 73 ? 17.023 3.147 -9.962 1.00 70.50 73 LEU A N 1
ATOM 536 C CA . LEU A 1 73 ? 18.475 2.945 -9.929 1.00 70.50 73 LEU A CA 1
ATOM 537 C C . LEU A 1 73 ? 18.877 1.602 -10.553 1.00 70.50 73 LEU A C 1
ATOM 539 O O . LEU A 1 73 ? 19.807 1.563 -11.358 1.00 70.50 73 LEU A O 1
ATOM 543 N N . ILE A 1 74 ? 18.145 0.525 -10.251 1.00 68.88 74 ILE A N 1
ATOM 544 C CA . ILE A 1 74 ? 18.360 -0.803 -10.847 1.00 68.88 74 ILE A CA 1
ATOM 545 C C . ILE A 1 74 ? 18.119 -0.757 -12.358 1.00 68.88 74 ILE A C 1
ATOM 547 O O . ILE A 1 74 ? 18.952 -1.238 -13.122 1.00 68.88 74 ILE A O 1
ATOM 551 N N . SER A 1 75 ? 17.031 -0.132 -12.814 1.00 70.19 75 SER A N 1
ATOM 552 C CA . SER A 1 75 ? 16.716 -0.005 -14.241 1.00 70.19 75 SER A CA 1
ATOM 553 C C . SER A 1 75 ? 17.764 0.823 -14.989 1.00 70.19 75 SER A C 1
ATOM 555 O O . SER A 1 75 ? 18.114 0.490 -16.122 1.00 70.19 75 SER A O 1
ATOM 557 N N . GLN A 1 76 ? 18.298 1.881 -14.369 1.00 71.38 76 GLN A N 1
ATOM 558 C CA . GLN A 1 76 ? 19.390 2.668 -14.944 1.00 71.38 76 GLN A CA 1
ATOM 559 C C . GLN A 1 76 ? 20.710 1.886 -14.980 1.00 71.38 76 GLN A C 1
ATOM 561 O O . GLN A 1 76 ? 21.427 1.963 -15.978 1.00 71.38 76 GLN A O 1
ATOM 566 N N . ALA A 1 77 ? 21.033 1.124 -13.932 1.00 64.38 77 ALA A N 1
ATOM 567 C CA . ALA A 1 77 ? 22.229 0.281 -13.884 1.00 64.38 77 ALA A CA 1
ATOM 568 C C . ALA A 1 77 ? 22.163 -0.861 -14.915 1.00 64.38 77 ALA A C 1
ATOM 570 O O . ALA A 1 77 ? 23.116 -1.073 -15.666 1.00 64.38 77 ALA A O 1
ATOM 571 N N . ALA A 1 78 ? 21.010 -1.526 -15.026 1.00 62.69 78 ALA A N 1
ATOM 572 C CA . ALA A 1 78 ? 20.748 -2.563 -16.020 1.00 62.69 78 ALA A CA 1
ATOM 573 C C . ALA A 1 78 ? 20.850 -2.019 -17.457 1.00 62.69 78 ALA A C 1
ATOM 575 O O . ALA A 1 78 ? 21.474 -2.648 -18.314 1.00 62.69 78 ALA A O 1
ATOM 576 N N . GLY A 1 79 ? 20.323 -0.815 -17.716 1.00 64.56 79 GLY A N 1
ATOM 577 C CA . GLY A 1 79 ? 20.439 -0.143 -19.016 1.00 64.56 79 GLY A CA 1
ATOM 578 C C . GLY A 1 79 ? 21.879 0.212 -19.413 1.00 64.56 79 GLY A C 1
ATOM 579 O O . GLY A 1 79 ? 22.195 0.243 -20.602 1.00 64.56 79 GLY A O 1
ATOM 580 N N . ARG A 1 80 ? 22.779 0.423 -18.440 1.00 69.00 80 ARG A N 1
ATOM 581 C CA . ARG A 1 80 ? 24.208 0.708 -18.676 1.00 69.00 80 ARG A CA 1
ATOM 582 C C . ARG A 1 80 ? 25.085 -0.543 -18.855 1.00 69.00 80 ARG A C 1
ATOM 584 O O . ARG A 1 80 ? 26.284 -0.387 -19.056 1.00 69.00 80 ARG A O 1
ATOM 591 N N . LYS A 1 81 ? 24.520 -1.762 -18.819 1.00 60.69 81 LYS A N 1
ATOM 592 C CA . LYS A 1 81 ? 25.237 -3.061 -18.908 1.00 60.69 81 LYS A CA 1
ATOM 593 C C . LYS A 1 81 ? 26.326 -3.283 -17.841 1.00 60.69 81 LYS A C 1
ATOM 595 O O . LYS A 1 81 ? 27.178 -4.151 -18.005 1.00 60.69 81 LYS A O 1
ATOM 600 N N . ASP A 1 82 ? 26.280 -2.544 -16.736 1.00 61.97 82 ASP A N 1
ATOM 601 C CA . ASP A 1 82 ? 27.250 -2.646 -15.642 1.00 61.97 82 ASP A CA 1
ATOM 602 C C . ASP A 1 82 ? 26.722 -3.613 -14.563 1.00 61.97 82 ASP A C 1
ATOM 604 O O . ASP A 1 82 ? 26.139 -3.208 -13.552 1.00 61.97 82 ASP A O 1
ATOM 608 N N . GLN A 1 83 ? 26.837 -4.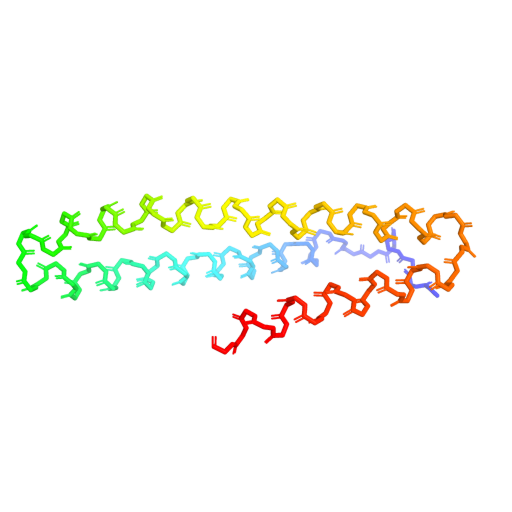921 -14.838 1.00 59.28 83 GLN A N 1
ATOM 609 C CA . GLN A 1 83 ? 26.248 -5.996 -14.022 1.00 59.28 83 GLN A CA 1
ATOM 610 C C . GLN A 1 83 ? 26.715 -5.979 -12.557 1.00 59.28 83 GLN A C 1
ATOM 612 O O . GLN A 1 83 ? 25.889 -6.187 -11.670 1.00 59.28 83 GLN A O 1
ATOM 617 N N . SER A 1 84 ? 27.980 -5.639 -12.281 1.00 59.84 84 SER A N 1
ATOM 618 C CA . SER A 1 84 ? 28.505 -5.587 -10.904 1.00 59.84 84 SER A CA 1
ATOM 619 C C . SER A 1 84 ? 27.779 -4.567 -10.024 1.00 59.84 84 SER A C 1
ATOM 621 O O . SER A 1 84 ? 27.570 -4.803 -8.835 1.00 59.84 84 SER A O 1
ATOM 623 N N . ARG A 1 85 ? 27.363 -3.422 -10.585 1.00 59.34 85 ARG A N 1
ATOM 624 C CA . ARG A 1 85 ? 26.582 -2.423 -9.837 1.00 59.34 85 ARG A CA 1
ATOM 625 C C . ARG A 1 85 ? 25.113 -2.809 -9.708 1.00 59.34 85 ARG A C 1
ATOM 627 O O . ARG A 1 85 ? 24.510 -2.508 -8.681 1.00 59.34 85 ARG A O 1
ATOM 634 N N . ALA A 1 86 ? 24.549 -3.483 -10.708 1.00 56.38 86 ALA A N 1
ATOM 635 C CA . ALA A 1 86 ? 23.176 -3.975 -10.647 1.00 56.38 86 ALA A CA 1
ATOM 636 C C . ALA A 1 86 ? 22.998 -5.032 -9.543 1.00 56.38 86 ALA A C 1
ATOM 638 O O . ALA A 1 86 ? 22.039 -4.943 -8.779 1.00 56.38 86 ALA A O 1
ATOM 639 N N . GLU A 1 87 ? 23.944 -5.967 -9.397 1.00 61.84 87 GLU A N 1
ATOM 640 C CA . GLU A 1 87 ? 23.914 -6.987 -8.337 1.00 61.84 87 GLU A CA 1
ATOM 641 C C . GLU A 1 87 ? 24.064 -6.386 -6.934 1.00 61.84 87 GLU A C 1
ATOM 643 O O . GLU A 1 87 ? 23.368 -6.795 -6.003 1.00 61.84 87 GLU A O 1
ATOM 648 N N . LEU A 1 88 ? 24.919 -5.372 -6.770 1.00 66.06 88 LEU A N 1
ATOM 649 C CA . LEU A 1 88 ? 25.142 -4.742 -5.467 1.00 66.06 88 LEU A CA 1
ATOM 650 C C . LEU A 1 88 ? 23.928 -3.922 -5.001 1.00 66.06 88 LEU A C 1
ATOM 652 O O . LEU A 1 88 ? 23.525 -4.019 -3.840 1.00 66.06 88 LEU A O 1
ATOM 656 N N . VAL A 1 89 ? 23.302 -3.169 -5.915 1.00 64.50 89 VAL A N 1
ATOM 657 C CA . VAL A 1 89 ? 22.053 -2.448 -5.625 1.00 64.50 89 VAL A CA 1
ATOM 658 C C . VAL A 1 89 ? 20.921 -3.442 -5.385 1.00 64.50 89 VAL A C 1
ATOM 660 O O . VAL A 1 89 ? 20.185 -3.281 -4.416 1.00 64.50 89 VAL A O 1
ATOM 663 N N . PHE A 1 90 ? 20.805 -4.506 -6.184 1.00 64.69 90 PHE A N 1
ATOM 664 C CA . PHE A 1 90 ? 19.805 -5.556 -5.975 1.00 64.69 90 PHE A CA 1
ATOM 665 C C . PHE A 1 90 ? 19.932 -6.204 -4.590 1.00 64.69 90 PHE A C 1
ATOM 667 O O . PHE A 1 90 ? 18.937 -6.287 -3.876 1.00 64.69 90 PHE A O 1
ATOM 674 N N . ASN A 1 91 ? 21.144 -6.561 -4.154 1.00 67.31 91 ASN A N 1
ATOM 675 C CA . ASN A 1 91 ? 21.373 -7.113 -2.815 1.00 67.31 91 ASN A CA 1
ATOM 676 C C . ASN A 1 91 ? 21.027 -6.123 -1.692 1.00 67.31 91 ASN A C 1
ATOM 678 O O . ASN A 1 91 ? 20.423 -6.524 -0.700 1.00 67.31 91 ASN A O 1
ATOM 682 N N . GLN A 1 92 ? 21.337 -4.830 -1.840 1.00 68.38 92 GLN A N 1
ATOM 683 C CA . GLN A 1 92 ? 20.933 -3.808 -0.860 1.00 68.38 92 GLN A CA 1
ATOM 684 C C . GLN A 1 92 ? 19.412 -3.614 -0.802 1.00 68.38 92 GLN A C 1
ATOM 686 O O . GLN A 1 92 ? 18.835 -3.445 0.275 1.00 68.38 92 GLN A O 1
ATOM 691 N N . SER A 1 93 ? 18.759 -3.681 -1.959 1.00 64.44 93 SER A N 1
ATOM 692 C CA . SER A 1 93 ? 17.303 -3.585 -2.096 1.00 64.44 93 SER A CA 1
ATOM 693 C C . SER A 1 93 ? 16.615 -4.783 -1.458 1.00 64.44 93 SER A C 1
ATOM 695 O O . SER A 1 93 ? 15.650 -4.633 -0.714 1.00 64.44 93 SER A O 1
ATOM 697 N N . PHE A 1 94 ? 17.153 -5.975 -1.718 1.00 68.06 94 PHE A N 1
ATOM 698 C CA . PHE A 1 94 ? 16.664 -7.235 -1.185 1.00 68.06 94 PHE A CA 1
ATOM 699 C C . PHE A 1 94 ? 16.857 -7.311 0.333 1.00 68.06 94 PHE A C 1
ATOM 701 O O . PHE A 1 94 ? 15.926 -7.682 1.037 1.00 68.06 94 PHE A O 1
ATOM 708 N N . ALA A 1 95 ? 18.004 -6.873 0.860 1.00 67.50 95 ALA A N 1
ATOM 709 C CA . ALA A 1 95 ? 18.235 -6.778 2.303 1.00 67.50 95 ALA A CA 1
ATOM 710 C C . ALA A 1 95 ? 17.273 -5.788 2.984 1.00 67.50 95 ALA A C 1
ATOM 712 O O . ALA A 1 95 ? 16.728 -6.086 4.046 1.00 67.50 95 ALA A O 1
ATOM 713 N N . SER A 1 96 ? 17.005 -4.643 2.348 1.00 64.19 96 SER A N 1
ATOM 714 C CA . SER A 1 96 ? 16.029 -3.668 2.852 1.00 64.19 96 SER A CA 1
ATOM 715 C C . SER A 1 96 ? 14.605 -4.240 2.836 1.00 64.19 96 SER A C 1
ATOM 717 O O . SER A 1 96 ? 13.868 -4.071 3.805 1.00 64.19 96 SER A O 1
ATOM 719 N N . ALA A 1 97 ? 14.236 -4.991 1.792 1.00 61.34 97 ALA A N 1
ATOM 720 C CA . ALA A 1 97 ? 12.946 -5.676 1.705 1.00 61.34 97 ALA A CA 1
ATOM 721 C C . ALA A 1 97 ? 12.798 -6.798 2.751 1.00 61.34 97 ALA A C 1
ATOM 723 O O . ALA A 1 97 ? 11.749 -6.906 3.380 1.00 61.34 97 ALA A O 1
ATOM 724 N N . LEU A 1 98 ? 13.855 -7.583 2.990 1.00 59.91 98 LEU A N 1
ATOM 725 C CA . LEU A 1 98 ? 13.872 -8.662 3.985 1.00 59.91 98 LEU A CA 1
ATOM 726 C C . LEU A 1 98 ? 13.807 -8.129 5.427 1.00 59.91 98 LEU A C 1
ATOM 728 O O . LEU A 1 98 ? 13.272 -8.790 6.312 1.00 59.91 98 LEU A O 1
ATOM 732 N N . SER A 1 99 ? 14.313 -6.916 5.668 1.00 56.09 99 SER A N 1
ATOM 733 C CA . SER A 1 99 ? 14.179 -6.243 6.967 1.00 56.09 99 SER A CA 1
ATOM 734 C C . SER A 1 99 ? 12.762 -5.732 7.253 1.00 56.09 99 SER A C 1
ATOM 736 O O . SER A 1 99 ? 12.427 -5.510 8.410 1.00 56.09 99 SER A O 1
ATOM 738 N N . HIS A 1 100 ? 11.928 -5.564 6.219 1.00 45.72 100 HIS A N 1
ATOM 739 C CA . HIS A 1 100 ? 10.538 -5.112 6.347 1.00 45.72 100 HIS A CA 1
ATOM 740 C C . HIS A 1 100 ? 9.537 -6.278 6.471 1.00 45.72 100 HIS A C 1
ATOM 742 O O . HIS A 1 100 ? 8.354 -6.041 6.693 1.00 45.72 100 HIS A O 1
ATOM 748 N N . SER A 1 101 ? 9.990 -7.529 6.304 1.00 39.41 101 SER A N 1
ATOM 749 C CA . SER A 1 101 ? 9.169 -8.743 6.436 1.00 39.41 101 SER A CA 1
ATOM 750 C C . SER A 1 101 ? 9.246 -9.416 7.816 1.00 39.41 101 SER A C 1
ATOM 752 O O . SER A 1 101 ? 8.799 -10.555 7.939 1.00 39.41 101 SER A O 1
ATOM 754 N N . GLN A 1 102 ? 9.840 -8.758 8.818 1.00 34.12 102 GLN A N 1
ATOM 755 C CA . GLN A 1 102 ? 9.895 -9.199 10.222 1.00 34.12 102 GLN A CA 1
ATOM 756 C C . GLN A 1 102 ? 9.068 -8.266 11.104 1.00 34.12 102 GLN A C 1
ATOM 758 O O . GLN A 1 102 ? 9.145 -7.037 10.876 1.00 34.12 102 GLN A O 1
#

pLDDT: mean 72.7, std 13.16, range [34.12, 94.75]